Protein AF-A0A7Y6PIU4-F1 (afdb_monomer)

Radius of gyration: 20.31 Å; Cα contacts (8 Å, |Δi|>4): 64; chains: 1; bounding box: 44×24×56 Å

pLDDT: mean 92.78, std 6.56, range [55.03, 97.94]

Structure (mmCIF, N/CA/C/O backbone):
data_AF-A0A7Y6PIU4-F1
#
_entry.id   AF-A0A7Y6PIU4-F1
#
loop_
_atom_site.group_PDB
_atom_site.id
_atom_site.type_symbol
_atom_site.label_atom_id
_atom_site.label_alt_id
_atom_site.label_comp_id
_atom_site.label_asym_id
_atom_site.label_entity_id
_atom_site.label_seq_id
_atom_site.pdbx_PDB_ins_code
_atom_site.Cartn_x
_atom_site.Cartn_y
_atom_site.Cartn_z
_atom_site.occupancy
_atom_site.B_iso_or_equiv
_atom_site.auth_seq_id
_atom_site.auth_comp_id
_atom_site.auth_asym_id
_atom_site.auth_atom_id
_atom_site.pdbx_PDB_model_num
ATOM 1 N N . LYS A 1 1 ? -9.593 -13.906 2.251 1.00 55.03 1 LYS A N 1
ATOM 2 C CA . LYS A 1 1 ? -10.615 -13.439 1.275 1.00 55.03 1 LYS A CA 1
ATOM 3 C C . LYS A 1 1 ? -10.496 -11.917 1.200 1.00 55.03 1 LYS A C 1
ATOM 5 O O . LYS A 1 1 ? -10.175 -11.336 2.225 1.00 55.03 1 LYS A O 1
ATOM 10 N N . LYS A 1 2 ? -10.648 -11.259 0.040 1.00 66.25 2 LYS A N 1
ATOM 11 C CA . LYS A 1 2 ? -10.652 -9.781 0.014 1.00 66.25 2 LYS A CA 1
ATOM 12 C C . LYS A 1 2 ? -11.919 -9.303 0.730 1.00 66.25 2 LYS A C 1
ATOM 14 O O . LYS A 1 2 ? -13.002 -9.753 0.369 1.00 66.25 2 LYS A O 1
ATOM 19 N N . HIS A 1 3 ? -11.767 -8.475 1.760 1.00 71.44 3 HIS A N 1
ATOM 20 C CA . HIS A 1 3 ? -12.885 -8.022 2.597 1.00 71.44 3 HIS A CA 1
ATOM 21 C C . HIS A 1 3 ? -13.596 -6.780 2.039 1.00 71.44 3 HIS A C 1
ATOM 23 O O . HIS A 1 3 ? -14.679 -6.471 2.508 1.00 71.44 3 HIS A O 1
ATOM 29 N N . TYR A 1 4 ? -13.021 -6.106 1.028 1.00 82.31 4 TYR A N 1
ATOM 30 C CA . TYR A 1 4 ? -13.585 -4.900 0.392 1.00 82.31 4 TYR A CA 1
ATOM 31 C C . TYR A 1 4 ? -14.059 -3.839 1.404 1.00 82.31 4 TYR A C 1
ATOM 33 O O . TYR A 1 4 ? -15.054 -3.160 1.178 1.00 82.31 4 TYR A O 1
ATOM 41 N N . ALA A 1 5 ? -13.335 -3.711 2.520 1.00 91.19 5 ALA A N 1
ATOM 42 C CA . ALA A 1 5 ? -13.607 -2.744 3.572 1.00 91.19 5 ALA A CA 1
ATOM 43 C C . ALA A 1 5 ? -13.264 -1.337 3.069 1.00 91.19 5 ALA A C 1
ATOM 45 O O . ALA A 1 5 ? -12.141 -0.879 3.263 1.00 91.19 5 ALA A O 1
ATOM 46 N N . PHE A 1 6 ? -14.191 -0.693 2.363 1.00 94.19 6 PHE A N 1
ATOM 47 C CA . PHE A 1 6 ? -14.026 0.650 1.784 1.00 94.19 6 PHE A CA 1
ATOM 48 C C . PHE A 1 6 ? -14.962 1.689 2.408 1.00 94.19 6 PHE A C 1
ATOM 50 O O . PHE A 1 6 ? -14.905 2.868 2.070 1.00 94.19 6 PHE A O 1
ATOM 57 N N . THR A 1 7 ? -15.816 1.258 3.335 1.00 92.31 7 THR A N 1
ATOM 58 C CA . THR A 1 7 ? -16.761 2.105 4.062 1.00 92.31 7 THR A CA 1
ATOM 59 C C . THR A 1 7 ? -16.753 1.747 5.550 1.00 92.31 7 THR A C 1
ATOM 61 O O . THR A 1 7 ? -16.379 0.622 5.893 1.00 92.31 7 THR A O 1
ATOM 64 N N . PRO A 1 8 ? -17.217 2.644 6.440 1.00 92.94 8 PRO A N 1
ATOM 65 C CA . PRO A 1 8 ? -17.384 2.333 7.861 1.00 92.94 8 PRO A CA 1
ATOM 66 C C . PRO A 1 8 ? -18.229 1.075 8.120 1.00 92.94 8 PRO A C 1
ATOM 68 O O . PRO A 1 8 ? -17.873 0.246 8.954 1.00 92.94 8 PRO A O 1
ATOM 71 N N . ASP A 1 9 ? -19.304 0.873 7.352 1.00 92.88 9 ASP A N 1
ATOM 72 C CA . ASP A 1 9 ? -20.198 -0.285 7.511 1.00 92.88 9 ASP A CA 1
ATOM 73 C C . ASP A 1 9 ? -19.516 -1.612 7.158 1.00 92.88 9 ASP A C 1
ATOM 75 O O . ASP A 1 9 ? -19.823 -2.654 7.734 1.00 92.88 9 ASP A O 1
ATOM 79 N N . THR A 1 10 ? -18.561 -1.568 6.226 1.00 92.94 10 THR A N 1
ATOM 80 C CA . THR A 1 10 ? -17.777 -2.729 5.779 1.00 92.94 10 THR A CA 1
ATOM 81 C C . THR A 1 10 ? -16.437 -2.857 6.504 1.00 92.94 10 THR A C 1
ATOM 83 O O . THR A 1 10 ? -15.643 -3.742 6.174 1.00 92.94 10 THR A O 1
ATOM 86 N N . ALA A 1 11 ? -16.175 -1.993 7.490 1.00 94.38 11 ALA A N 1
ATOM 87 C CA . ALA A 1 11 ? -14.932 -1.974 8.242 1.00 94.38 11 ALA A CA 1
ATOM 88 C C . ALA A 1 11 ? -14.713 -3.284 9.010 1.00 94.38 11 ALA A C 1
ATOM 90 O O . ALA A 1 11 ? -15.651 -3.897 9.532 1.00 94.38 11 ALA A O 1
ATOM 91 N N . VAL A 1 12 ? -13.449 -3.695 9.097 1.00 93.25 12 VAL A N 1
ATOM 92 C CA . VAL A 1 12 ? -13.036 -4.948 9.735 1.00 93.25 12 VAL A CA 1
ATOM 93 C C . VAL A 1 12 ? -12.342 -4.691 11.066 1.00 93.25 12 VAL A C 1
ATOM 95 O O . VAL A 1 12 ? -11.582 -3.734 11.204 1.00 93.25 12 VAL A O 1
ATOM 98 N N . GLY A 1 13 ? -12.601 -5.550 12.048 1.00 91.81 13 GLY A N 1
ATOM 99 C CA . GLY A 1 13 ? -11.953 -5.487 13.354 1.00 91.81 13 GLY A CA 1
ATOM 100 C C . GLY A 1 13 ? -10.533 -6.053 13.345 1.00 91.81 13 GLY A C 1
ATOM 101 O O . GLY A 1 13 ? -10.033 -6.572 12.342 1.00 91.81 13 GLY A O 1
ATOM 102 N N . TYR A 1 14 ? -9.881 -5.988 14.509 1.00 85.25 14 TYR A N 1
ATOM 103 C CA . TYR A 1 14 ? -8.527 -6.516 14.698 1.00 85.25 14 TYR A CA 1
ATOM 104 C C . TYR A 1 14 ? -8.410 -8.023 14.393 1.00 85.25 14 TYR A C 1
ATOM 106 O O . TYR A 1 14 ? -7.349 -8.531 14.026 1.00 85.25 14 TYR A O 1
ATOM 114 N N . ASP A 1 15 ? -9.513 -8.760 14.520 1.00 87.88 15 ASP A N 1
ATOM 115 C CA . ASP A 1 15 ? -9.596 -10.186 14.229 1.00 87.88 15 ASP A CA 1
ATOM 116 C C . ASP A 1 15 ? -9.228 -10.536 12.781 1.00 87.88 15 ASP A C 1
ATOM 118 O O . ASP A 1 15 ? -8.631 -11.592 12.553 1.00 87.88 15 ASP A O 1
ATOM 122 N N . ALA A 1 16 ? -9.454 -9.620 11.834 1.00 87.88 16 ALA A N 1
ATOM 123 C CA . ALA A 1 16 ? -9.038 -9.783 10.443 1.00 87.88 16 ALA A CA 1
ATOM 124 C C . ALA A 1 16 ? -7.509 -9.913 10.277 1.00 87.88 16 ALA A C 1
ATOM 126 O O . ALA A 1 16 ? -7.043 -10.469 9.280 1.00 87.88 16 ALA A O 1
ATOM 127 N N . PHE A 1 17 ? -6.722 -9.459 11.260 1.00 85.19 17 PHE A N 1
ATOM 128 C CA . PHE A 1 17 ? -5.258 -9.500 11.231 1.00 85.19 17 PHE A CA 1
ATOM 129 C C . PHE A 1 17 ? -4.656 -10.692 11.991 1.00 85.19 17 PHE A C 1
ATOM 131 O O . PHE A 1 17 ? -3.461 -10.944 11.855 1.00 85.19 17 PHE A O 1
ATOM 138 N N . LYS A 1 18 ? -5.450 -11.470 12.745 1.00 83.94 18 LYS A N 1
ATOM 139 C CA . LYS A 1 18 ? -4.951 -12.551 13.631 1.00 83.94 18 LYS A CA 1
ATOM 140 C C . LYS A 1 18 ? -4.166 -13.652 12.914 1.00 83.94 18 LYS A C 1
ATOM 142 O O . LYS A 1 18 ? -3.341 -14.316 13.530 1.00 83.94 18 LYS A O 1
ATOM 147 N N . ASN 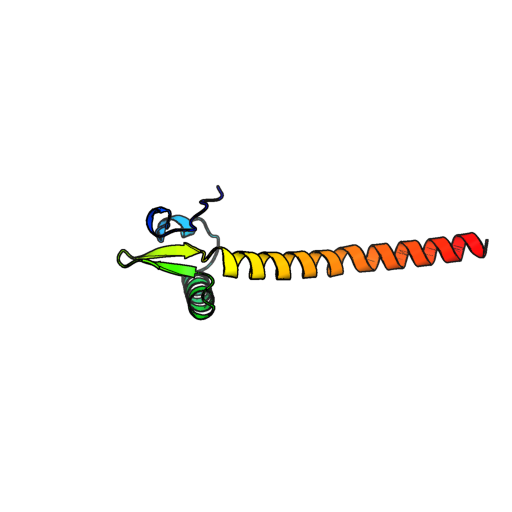A 1 19 ? -4.421 -13.845 11.622 1.00 85.75 19 ASN A N 1
ATOM 148 C CA . ASN A 1 19 ? -3.760 -14.869 10.811 1.00 85.75 19 ASN A CA 1
ATOM 149 C C . ASN A 1 19 ? -2.514 -14.352 10.075 1.00 85.75 19 ASN A C 1
ATOM 151 O O . ASN A 1 19 ? -1.882 -15.105 9.329 1.00 85.75 19 ASN A O 1
ATOM 155 N N . LEU A 1 20 ? -2.157 -13.075 10.242 1.00 86.12 20 LEU A N 1
ATOM 156 C CA . LEU A 1 20 ? -0.934 -12.532 9.669 1.00 86.12 20 LEU A CA 1
ATOM 157 C C . LEU A 1 20 ? 0.273 -13.071 10.438 1.00 86.12 20 LEU A C 1
ATOM 159 O O . LEU A 1 20 ? 0.361 -12.950 11.656 1.00 86.12 20 LE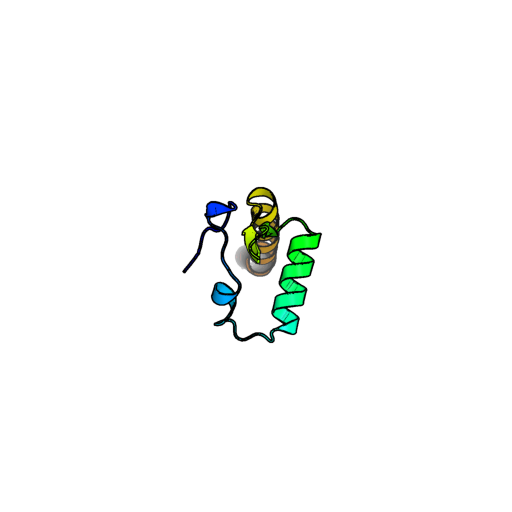U A O 1
ATOM 163 N N . ARG A 1 21 ? 1.244 -13.628 9.710 1.00 90.56 21 ARG A N 1
ATOM 164 C CA . ARG A 1 21 ? 2.537 -14.059 10.264 1.00 90.56 21 ARG A CA 1
ATOM 165 C C . ARG A 1 21 ? 3.470 -12.860 10.466 1.00 90.56 21 ARG A C 1
ATOM 167 O O . ARG A 1 21 ? 4.552 -12.810 9.895 1.00 90.56 21 ARG A O 1
ATOM 174 N N . LEU A 1 22 ? 3.016 -11.873 11.228 1.00 89.44 22 LEU A N 1
ATOM 175 C CA . LEU A 1 22 ? 3.748 -10.656 11.571 1.00 89.44 22 LEU A CA 1
ATOM 176 C C . LEU A 1 22 ? 3.608 -10.404 13.071 1.00 89.44 22 LEU A C 1
ATOM 178 O O . LEU A 1 22 ? 2.614 -10.797 13.679 1.00 89.44 22 LEU A O 1
ATOM 182 N N . SER A 1 23 ? 4.590 -9.738 13.677 1.00 92.50 23 SER A N 1
ATOM 183 C CA . SER A 1 23 ? 4.453 -9.330 15.074 1.00 92.50 23 SER A CA 1
ATOM 184 C C . SER A 1 23 ? 3.351 -8.279 15.217 1.00 92.50 23 SER A C 1
ATOM 186 O O . SER A 1 23 ? 3.141 -7.444 14.332 1.00 92.50 23 SER A O 1
ATOM 188 N N . THR A 1 24 ? 2.690 -8.258 16.375 1.00 89.94 24 THR A N 1
ATOM 189 C CA . THR A 1 24 ? 1.682 -7.238 16.702 1.00 89.94 24 THR A CA 1
ATOM 190 C C . THR A 1 24 ? 2.233 -5.819 16.554 1.00 89.94 24 THR A C 1
ATOM 192 O O . THR A 1 24 ? 1.525 -4.943 16.068 1.00 89.94 24 THR A O 1
ATOM 195 N N . SER A 1 25 ? 3.506 -5.598 16.902 1.00 92.50 25 SER A N 1
ATOM 196 C CA . SER A 1 25 ? 4.175 -4.301 16.750 1.00 92.50 25 SER A CA 1
ATOM 197 C C . SER A 1 25 ? 4.296 -3.858 15.291 1.00 92.50 25 SER A C 1
ATOM 199 O O . SER A 1 25 ? 4.007 -2.706 14.982 1.00 92.50 25 SER A O 1
ATOM 201 N N . VAL A 1 26 ? 4.666 -4.767 14.383 1.00 94.25 26 VAL A N 1
ATOM 202 C CA . VAL A 1 26 ? 4.773 -4.471 12.946 1.00 94.25 26 VAL A CA 1
ATOM 203 C C . VAL A 1 26 ? 3.396 -4.193 12.354 1.00 94.25 26 VAL A C 1
ATOM 205 O O . VAL A 1 26 ? 3.250 -3.253 11.575 1.00 94.25 26 VAL A O 1
ATOM 208 N N . ILE A 1 27 ? 2.376 -4.960 12.748 1.00 91.38 27 ILE A N 1
ATOM 209 C CA . ILE A 1 27 ? 0.992 -4.729 12.313 1.00 91.38 27 ILE A CA 1
ATOM 210 C C . ILE A 1 27 ? 0.514 -3.351 12.791 1.00 91.38 27 ILE A C 1
ATOM 212 O O . ILE A 1 27 ? 0.030 -2.566 11.982 1.00 91.38 27 ILE A O 1
ATOM 216 N N . ALA A 1 28 ? 0.702 -3.027 14.073 1.00 90.81 28 ALA A N 1
ATOM 217 C CA . ALA A 1 28 ? 0.288 -1.749 14.649 1.00 90.81 28 ALA A CA 1
ATOM 218 C C . ALA A 1 28 ? 0.996 -0.556 13.991 1.00 90.81 28 ALA A C 1
ATOM 220 O O . ALA A 1 28 ? 0.331 0.397 13.593 1.00 90.81 28 ALA A O 1
ATOM 221 N N . TYR A 1 29 ? 2.319 -0.631 13.813 1.00 94.50 29 TYR A N 1
ATOM 222 C CA . TYR A 1 29 ? 3.091 0.395 13.108 1.00 94.50 29 TYR A CA 1
ATOM 223 C C . TYR A 1 29 ? 2.598 0.584 11.669 1.00 94.50 29 TYR A C 1
ATOM 225 O O . TYR A 1 29 ? 2.401 1.708 11.216 1.00 94.50 29 TYR A O 1
ATOM 233 N N . THR A 1 30 ? 2.342 -0.520 10.964 1.00 93.19 30 THR A N 1
ATOM 234 C CA . THR A 1 30 ? 1.854 -0.480 9.581 1.00 93.19 30 THR A CA 1
ATOM 235 C C . THR A 1 30 ? 0.478 0.177 9.499 1.00 93.19 30 THR A C 1
ATOM 237 O O . THR A 1 30 ? 0.269 1.037 8.649 1.00 93.19 30 THR A O 1
ATOM 240 N N . ILE A 1 31 ? -0.450 -0.187 10.390 1.00 92.00 31 ILE A N 1
ATOM 241 C CA . ILE A 1 31 ? -1.781 0.430 10.457 1.00 92.00 31 ILE A CA 1
ATOM 242 C C . ILE A 1 31 ? -1.656 1.924 10.766 1.00 92.00 31 ILE A C 1
ATOM 244 O O . ILE A 1 31 ? -2.255 2.726 10.059 1.00 92.00 31 ILE A O 1
ATOM 248 N N . ALA A 1 32 ? -0.844 2.305 11.755 1.00 94.00 32 ALA A N 1
ATOM 249 C CA . ALA A 1 32 ? -0.636 3.705 12.119 1.00 94.00 32 ALA A CA 1
ATOM 250 C C . ALA A 1 32 ? -0.089 4.531 10.943 1.00 94.00 32 ALA A C 1
ATOM 252 O O . ALA A 1 32 ? -0.640 5.579 10.625 1.00 94.00 32 ALA A O 1
ATOM 253 N N . ASN A 1 33 ? 0.920 4.022 10.235 1.00 96.12 33 ASN A N 1
ATOM 254 C CA . ASN A 1 33 ? 1.487 4.691 9.064 1.00 96.12 33 ASN A CA 1
ATOM 255 C C . ASN A 1 33 ? 0.477 4.805 7.903 1.00 96.12 33 ASN A C 1
ATOM 257 O O . ASN A 1 33 ? 0.443 5.797 7.174 1.00 96.12 33 ASN A O 1
ATOM 261 N N . LEU A 1 34 ? -0.373 3.793 7.712 1.00 95.00 34 LEU A N 1
ATOM 262 C CA . LEU A 1 34 ? -1.446 3.844 6.714 1.00 95.00 34 LEU A CA 1
ATOM 263 C C . LEU A 1 34 ? -2.584 4.793 7.118 1.00 95.00 34 LEU A C 1
ATOM 265 O O . LEU A 1 34 ? -3.242 5.340 6.236 1.00 95.00 34 LEU A O 1
ATOM 269 N N . MET A 1 35 ? -2.805 5.008 8.415 1.00 95.19 35 MET A N 1
ATOM 270 C CA . MET A 1 35 ? -3.727 6.030 8.914 1.00 95.19 35 MET A CA 1
ATOM 271 C C . MET A 1 35 ? -3.157 7.438 8.739 1.00 95.19 35 MET A C 1
ATOM 273 O O . MET A 1 35 ? -3.854 8.309 8.241 1.00 95.19 35 MET A O 1
ATOM 277 N N . GLU A 1 36 ? -1.879 7.652 9.062 1.00 96.19 36 GLU A N 1
ATOM 278 C CA . GLU A 1 36 ? -1.192 8.940 8.874 1.00 96.19 36 GLU A CA 1
ATOM 279 C C . GLU A 1 36 ? -1.169 9.389 7.404 1.00 96.19 36 GLU A C 1
ATOM 281 O O . GLU A 1 36 ? -1.181 10.578 7.102 1.00 96.19 36 GLU A O 1
ATOM 286 N N . THR A 1 37 ? -1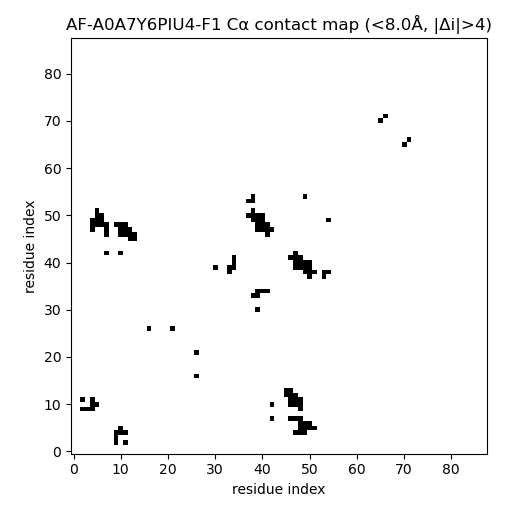.170 8.433 6.472 1.00 94.50 37 THR A N 1
ATOM 287 C CA . THR A 1 37 ? -1.193 8.696 5.025 1.00 94.50 37 THR A CA 1
ATOM 288 C C . THR A 1 37 ? -2.601 8.695 4.417 1.00 94.50 37 THR A C 1
ATOM 290 O O . THR A 1 37 ? -2.737 8.660 3.190 1.00 94.50 37 THR A O 1
ATOM 293 N N . ASP A 1 38 ? -3.649 8.713 5.248 1.00 95.88 38 ASP A N 1
ATOM 294 C CA . ASP A 1 38 ? -5.064 8.677 4.851 1.00 95.88 38 ASP A CA 1
ATOM 295 C C . ASP A 1 38 ? -5.421 7.497 3.927 1.00 95.88 38 ASP A C 1
ATOM 297 O O . ASP A 1 38 ? -6.339 7.572 3.103 1.00 95.88 38 ASP A O 1
ATOM 301 N N . VAL A 1 39 ? -4.668 6.398 3.992 1.00 96.06 39 VAL A N 1
ATOM 302 C CA . VAL A 1 39 ? -4.954 5.172 3.233 1.00 96.06 39 VAL A CA 1
ATOM 303 C C . VAL A 1 39 ? -5.967 4.315 3.984 1.00 96.06 39 VAL A C 1
ATOM 305 O O . VAL A 1 39 ? -6.806 3.668 3.355 1.00 96.06 39 VAL A O 1
ATOM 308 N N . ILE A 1 40 ? -5.905 4.325 5.315 1.00 95.38 40 ILE A N 1
ATOM 309 C CA . ILE A 1 40 ? -6.830 3.636 6.215 1.00 95.38 40 ILE A CA 1
ATOM 310 C C . ILE A 1 40 ? -7.488 4.656 7.138 1.00 95.38 40 ILE A C 1
ATOM 312 O O . ILE A 1 40 ? -6.830 5.546 7.659 1.00 95.38 40 ILE A O 1
ATOM 316 N N . MET A 1 41 ? -8.775 4.470 7.394 1.00 95.75 41 MET A N 1
ATOM 317 C CA . MET A 1 41 ? -9.521 5.175 8.428 1.00 95.75 41 MET A CA 1
ATOM 318 C C . MET A 1 41 ? -9.964 4.189 9.502 1.00 95.75 41 MET A C 1
ATOM 320 O O . MET A 1 41 ? -10.133 2.992 9.246 1.00 95.75 41 MET A O 1
ATOM 324 N N . LYS A 1 42 ? -10.156 4.716 10.709 1.00 95.00 42 LYS A N 1
ATOM 325 C CA . LYS A 1 42 ? -10.623 3.972 11.874 1.00 95.00 42 LYS A CA 1
ATOM 326 C C . LYS A 1 42 ? -12.008 4.477 12.277 1.00 95.00 42 LYS A C 1
ATOM 328 O O . LYS A 1 42 ? -12.241 5.683 12.263 1.00 95.00 42 LYS A O 1
ATOM 333 N N . THR A 1 43 ? -12.920 3.568 12.589 1.00 95.06 43 THR A N 1
ATOM 334 C CA . THR A 1 43 ? -14.241 3.874 13.155 1.00 95.06 43 THR A CA 1
ATOM 335 C C . THR A 1 43 ? -14.163 4.016 14.678 1.00 95.06 43 THR A C 1
ATOM 337 O O . THR A 1 43 ? -13.188 3.593 15.302 1.00 95.06 43 THR A O 1
ATOM 340 N N . ASP A 1 44 ? -15.208 4.574 15.290 1.00 93.94 44 ASP A N 1
ATOM 341 C CA . ASP A 1 44 ? -15.274 4.764 16.748 1.00 93.94 44 ASP A CA 1
ATOM 342 C C . ASP A 1 44 ? -15.263 3.438 17.533 1.00 93.94 44 ASP A C 1
ATOM 344 O O . ASP A 1 44 ? -14.843 3.401 18.686 1.00 93.94 44 ASP A O 1
ATOM 348 N N . ASP A 1 45 ? -15.686 2.337 16.903 1.00 93.56 45 ASP A N 1
ATOM 349 C CA . ASP A 1 45 ? -15.694 0.977 17.457 1.00 93.56 45 ASP A CA 1
ATOM 350 C C . ASP A 1 45 ? -14.437 0.158 17.094 1.00 93.56 45 ASP A C 1
ATOM 352 O O . ASP A 1 45 ? -14.475 -1.071 17.046 1.00 93.56 45 ASP A O 1
ATOM 356 N N . ASP A 1 46 ? -13.314 0.834 16.839 1.00 91.06 46 ASP A N 1
ATOM 357 C CA . ASP A 1 46 ? -11.999 0.234 16.576 1.00 91.06 46 ASP A CA 1
ATOM 358 C C . ASP A 1 46 ? -11.927 -0.698 15.347 1.00 91.06 46 ASP A C 1
ATOM 360 O O . ASP A 1 46 ? -11.111 -1.626 15.294 1.00 91.06 46 ASP A O 1
ATOM 364 N N . ARG A 1 47 ? -12.738 -0.436 14.316 1.00 94.12 47 ARG A N 1
ATOM 365 C CA . ARG A 1 47 ? -12.656 -1.125 13.018 1.00 94.12 47 ARG A CA 1
ATOM 366 C C . ARG A 1 47 ? -11.952 -0.269 11.973 1.00 94.12 47 ARG A C 1
ATOM 368 O O . ARG A 1 47 ? -11.881 0.951 12.075 1.00 94.12 47 ARG A O 1
ATOM 375 N N . TYR A 1 48 ? -11.422 -0.925 10.947 1.00 94.12 48 TYR A N 1
ATOM 376 C CA . TYR A 1 48 ? -10.573 -0.311 9.931 1.00 94.12 48 TYR A CA 1
ATOM 377 C C . TYR A 1 48 ? -11.148 -0.511 8.530 1.00 94.12 48 TYR A C 1
ATOM 379 O O . TYR A 1 48 ? -11.578 -1.612 8.175 1.00 94.12 48 TYR A O 1
ATOM 387 N N . TYR A 1 49 ? -11.113 0.541 7.716 1.00 95.31 49 TYR A N 1
ATOM 388 C CA . TYR A 1 49 ? -11.474 0.495 6.298 1.00 95.31 49 TYR A CA 1
ATOM 389 C C . TYR A 1 49 ? -10.510 1.345 5.467 1.00 95.31 49 TYR A C 1
ATOM 391 O O . TYR A 1 49 ? -9.904 2.294 5.957 1.00 95.31 49 TYR A O 1
ATOM 399 N N . PHE A 1 50 ? -10.342 0.989 4.200 1.00 95.44 50 PHE A N 1
ATOM 400 C CA . PHE A 1 50 ? -9.506 1.715 3.258 1.00 95.44 50 PHE A CA 1
ATOM 401 C C . PHE A 1 50 ? -10.249 2.915 2.678 1.00 95.44 50 PHE A C 1
ATOM 403 O O . PHE A 1 50 ? -11.400 2.805 2.258 1.00 95.44 50 PHE A O 1
ATOM 410 N N . VAL A 1 51 ? -9.552 4.039 2.535 1.00 96.00 51 VAL A N 1
ATOM 411 C CA . VAL A 1 51 ? -10.017 5.147 1.697 1.00 96.00 51 VAL A CA 1
ATOM 412 C C . VAL A 1 51 ? -9.725 4.778 0.248 1.00 96.00 51 VAL A C 1
ATOM 414 O O . VAL A 1 51 ? -8.587 4.882 -0.212 1.00 96.00 51 VAL A O 1
ATOM 417 N N . GLU A 1 52 ? -10.747 4.336 -0.483 1.00 94.31 52 GLU A N 1
ATOM 418 C CA . GLU A 1 52 ? -10.604 3.722 -1.811 1.00 94.31 52 GLU A CA 1
ATOM 419 C C . GLU A 1 52 ? -9.737 4.548 -2.776 1.00 94.31 52 GLU A C 1
ATOM 421 O O . GLU A 1 52 ? -8.815 4.023 -3.403 1.00 94.31 52 GLU A O 1
ATOM 426 N N . LYS A 1 53 ? -9.956 5.867 -2.839 1.00 94.75 53 LYS A N 1
ATOM 427 C CA . LYS A 1 53 ? -9.165 6.775 -3.683 1.00 94.75 53 LYS A CA 1
ATOM 428 C C . LYS A 1 53 ? -7.668 6.721 -3.365 1.00 94.75 53 LYS A C 1
ATOM 430 O O . LYS A 1 53 ? -6.849 6.713 -4.283 1.00 94.75 53 LYS A O 1
ATOM 435 N N . ASN A 1 54 ? -7.298 6.715 -2.086 1.00 95.94 54 ASN A N 1
ATOM 436 C CA . ASN A 1 54 ? -5.899 6.716 -1.664 1.00 95.94 54 ASN A CA 1
ATOM 437 C C . ASN A 1 54 ? -5.286 5.315 -1.761 1.00 95.94 54 ASN A C 1
ATOM 439 O O . ASN A 1 54 ? -4.163 5.178 -2.246 1.00 95.94 54 ASN A O 1
ATOM 443 N N . TRP A 1 55 ? -6.051 4.272 -1.436 1.00 94.81 55 TRP A N 1
ATOM 444 C CA . TRP A 1 55 ? -5.659 2.885 -1.680 1.00 94.81 55 TRP A CA 1
ATOM 445 C C . TRP A 1 55 ? -5.339 2.629 -3.158 1.00 94.81 55 TRP A C 1
ATOM 447 O O . TRP A 1 55 ? -4.295 2.064 -3.482 1.00 94.81 55 TRP A O 1
ATOM 457 N N . ASN A 1 56 ? -6.170 3.133 -4.072 1.00 94.69 56 ASN A N 1
ATOM 458 C CA . ASN A 1 56 ? -5.943 2.993 -5.508 1.00 94.69 56 ASN A CA 1
ATOM 459 C C . ASN A 1 56 ? -4.646 3.674 -5.971 1.00 94.69 56 ASN A C 1
ATOM 461 O O . ASN A 1 56 ? -3.963 3.137 -6.843 1.00 94.69 56 ASN A O 1
ATOM 465 N N . LYS A 1 57 ? -4.240 4.798 -5.360 1.00 96.12 57 LYS A N 1
ATOM 466 C CA . LYS A 1 57 ? -2.929 5.416 -5.636 1.00 96.12 57 LYS A CA 1
ATOM 467 C C . LYS A 1 57 ? -1.776 4.512 -5.200 1.00 96.12 57 LYS A C 1
ATOM 469 O O . LYS A 1 57 ? -0.807 4.369 -5.944 1.00 96.12 57 LYS A O 1
ATOM 474 N N . VAL A 1 58 ? -1.882 3.893 -4.021 1.00 94.62 58 VAL A N 1
ATOM 475 C CA . VAL A 1 58 ? -0.873 2.945 -3.516 1.00 94.62 58 VAL A CA 1
ATOM 476 C C . VAL A 1 58 ? -0.760 1.749 -4.457 1.00 94.62 58 VAL A C 1
ATOM 478 O O . VAL A 1 58 ? 0.336 1.439 -4.921 1.00 94.62 58 VAL A O 1
ATOM 481 N N . VAL A 1 59 ? -1.890 1.130 -4.809 1.00 94.44 59 VAL A N 1
ATOM 482 C CA . VAL A 1 59 ? -1.937 -0.001 -5.746 1.00 94.44 59 VAL A CA 1
ATOM 483 C C . VAL A 1 59 ? -1.340 0.382 -7.097 1.00 94.44 59 VAL A C 1
ATOM 485 O O . VAL A 1 59 ? -0.523 -0.363 -7.633 1.00 94.44 59 VAL A O 1
ATOM 488 N N . HIS A 1 60 ? -1.689 1.552 -7.635 1.00 96.56 60 HIS A N 1
ATOM 489 C CA . HIS A 1 60 ? -1.145 2.024 -8.905 1.00 96.56 60 HIS A CA 1
ATOM 490 C C . HIS A 1 60 ? 0.378 2.192 -8.849 1.00 96.56 60 HIS A C 1
ATOM 492 O O . HIS A 1 60 ? 1.078 1.698 -9.730 1.00 96.56 60 HIS A O 1
ATOM 49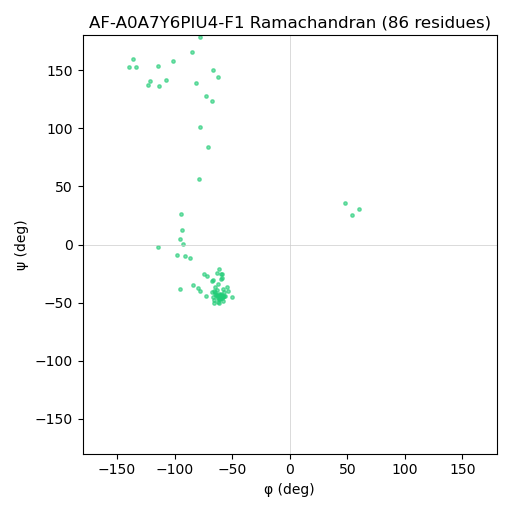8 N N . LYS A 1 61 ? 0.904 2.817 -7.786 1.00 95.94 61 LYS A N 1
ATOM 499 C CA . LYS A 1 61 ? 2.349 3.000 -7.588 1.00 95.94 61 LYS A CA 1
ATOM 500 C C . LYS A 1 61 ? 3.088 1.662 -7.498 1.00 95.94 61 LYS A C 1
ATOM 502 O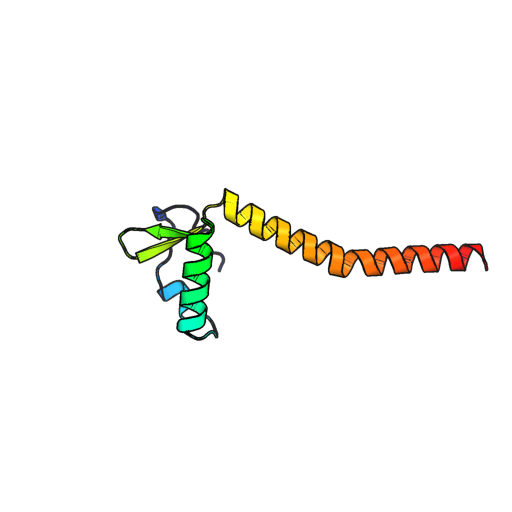 O . LYS A 1 61 ? 4.139 1.503 -8.115 1.00 95.94 61 LYS A O 1
ATOM 507 N N . VAL A 1 62 ? 2.534 0.701 -6.759 1.00 95.38 62 VAL A N 1
ATOM 508 C CA . VAL A 1 62 ? 3.111 -0.643 -6.613 1.00 95.38 62 VAL A CA 1
ATOM 509 C C . VAL A 1 62 ? 3.087 -1.395 -7.944 1.00 95.38 62 VAL A C 1
ATOM 511 O O . VAL A 1 62 ? 4.115 -1.918 -8.368 1.00 95.38 62 VAL A O 1
ATOM 514 N N . ASN A 1 63 ? 1.952 -1.398 -8.645 1.00 95.88 63 ASN A N 1
ATOM 515 C CA . ASN A 1 63 ? 1.829 -2.047 -9.950 1.00 95.88 63 ASN A CA 1
ATOM 516 C C . ASN A 1 63 ? 2.807 -1.455 -10.966 1.00 95.88 63 ASN A C 1
ATOM 518 O O . ASN A 1 63 ? 3.476 -2.200 -11.675 1.00 95.88 63 ASN A O 1
ATOM 522 N N . PHE A 1 64 ? 2.933 -0.128 -11.007 1.00 96.38 64 PHE A N 1
ATOM 523 C CA . PHE A 1 64 ? 3.884 0.550 -11.882 1.00 96.38 64 PHE A CA 1
ATOM 524 C C . PHE A 1 64 ? 5.332 0.137 -11.588 1.00 96.38 64 PHE A C 1
ATOM 526 O O . PHE A 1 64 ? 6.081 -0.179 -12.512 1.00 96.38 64 PHE A O 1
ATOM 533 N N . ALA A 1 65 ? 5.712 0.058 -10.308 1.00 96.38 65 ALA A N 1
ATOM 534 C CA . ALA A 1 65 ? 7.037 -0.412 -9.913 1.00 96.38 65 ALA A CA 1
ATOM 535 C C . ALA A 1 65 ? 7.304 -1.852 -10.387 1.00 96.38 65 ALA A C 1
ATOM 537 O O . ALA A 1 65 ? 8.375 -2.124 -10.928 1.00 96.38 65 ALA A O 1
ATOM 538 N N . TYR A 1 66 ? 6.327 -2.757 -10.257 1.00 95.69 66 TYR A N 1
ATOM 539 C CA . TYR A 1 66 ? 6.453 -4.129 -10.762 1.00 95.69 66 TYR A CA 1
ATOM 540 C C . TYR A 1 66 ? 6.539 -4.200 -12.288 1.00 95.69 66 TYR A C 1
ATOM 542 O O . TYR A 1 66 ? 7.332 -4.979 -12.816 1.00 95.69 66 TYR A O 1
ATOM 550 N N . VAL A 1 67 ? 5.762 -3.381 -13.001 1.00 95.38 67 VAL A N 1
ATOM 551 C CA . VAL A 1 67 ? 5.822 -3.303 -14.467 1.00 95.38 67 VAL A CA 1
ATOM 552 C C . VAL A 1 67 ? 7.202 -2.852 -14.929 1.00 95.38 67 VAL A C 1
ATOM 554 O O . VAL A 1 67 ? 7.739 -3.447 -15.855 1.00 95.38 67 VAL A O 1
ATOM 557 N N . ILE A 1 68 ? 7.815 -1.861 -14.279 1.00 96.38 68 ILE A N 1
ATOM 558 C CA . ILE A 1 68 ? 9.187 -1.456 -14.612 1.00 96.38 68 ILE A CA 1
ATOM 559 C C . ILE A 1 68 ? 10.170 -2.578 -14.283 1.00 96.38 68 ILE A C 1
ATOM 561 O O . ILE A 1 68 ? 10.970 -2.950 -15.138 1.00 96.38 68 ILE A O 1
ATOM 565 N N . LEU A 1 69 ? 10.096 -3.128 -13.067 1.00 96.50 69 LEU A N 1
ATOM 566 C CA . LEU A 1 69 ? 11.035 -4.139 -12.584 1.00 96.50 69 LEU A CA 1
ATOM 567 C C . LEU A 1 69 ? 11.084 -5.369 -13.500 1.00 96.50 69 LEU A C 1
ATOM 569 O O . LEU A 1 69 ? 12.162 -5.897 -13.750 1.00 96.50 69 LEU A O 1
ATOM 573 N N . LEU A 1 70 ? 9.927 -5.818 -13.992 1.00 95.81 70 LEU A N 1
ATOM 574 C CA . LEU A 1 70 ? 9.819 -7.018 -14.824 1.00 95.81 70 LEU A CA 1
ATOM 575 C C . LEU A 1 70 ? 9.828 -6.710 -16.325 1.00 95.81 70 LEU A C 1
ATOM 577 O O . LEU A 1 70 ? 10.416 -7.455 -17.102 1.00 95.81 70 LEU A O 1
ATOM 581 N N . GLY A 1 71 ? 9.185 -5.623 -16.745 1.00 96.38 71 GLY A N 1
ATOM 582 C CA . GLY A 1 71 ? 9.017 -5.273 -18.153 1.00 96.38 71 GLY A CA 1
ATOM 583 C C . GLY A 1 71 ? 10.268 -4.670 -18.778 1.00 96.38 71 GLY A C 1
ATOM 584 O O . GLY A 1 71 ? 10.607 -5.019 -19.907 1.00 96.38 71 GLY A O 1
ATOM 585 N N . LEU A 1 72 ? 10.994 -3.809 -18.056 1.00 96.38 72 LEU A N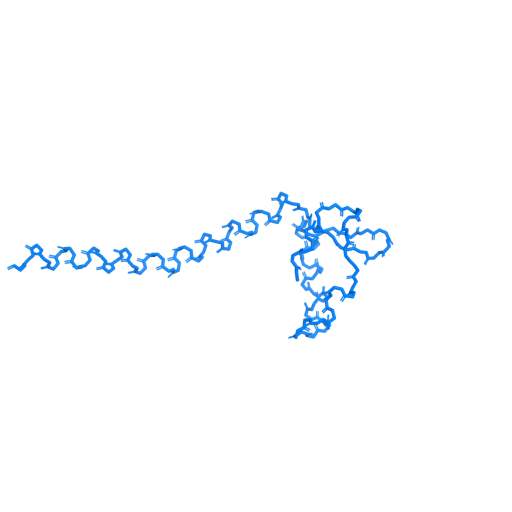 1
ATOM 586 C CA . LEU A 1 72 ? 12.184 -3.151 -18.601 1.00 96.38 72 LEU A CA 1
ATOM 587 C C . LEU A 1 72 ? 13.279 -4.156 -19.013 1.00 96.38 72 LEU A C 1
ATOM 589 O O . LEU A 1 72 ? 13.764 -4.037 -20.140 1.00 96.38 72 LEU A O 1
ATOM 593 N N . PRO A 1 73 ? 13.635 -5.178 -18.203 1.00 97.38 73 PRO A N 1
ATOM 594 C CA . PRO A 1 73 ? 14.595 -6.200 -18.626 1.00 97.38 73 PRO A CA 1
ATOM 595 C C . PRO A 1 73 ? 14.167 -6.947 -19.894 1.00 97.38 73 PRO A C 1
ATOM 597 O O . PRO A 1 73 ? 15.000 -7.216 -20.757 1.00 97.38 73 PRO A O 1
ATOM 600 N N . ILE A 1 74 ? 12.870 -7.242 -20.038 1.00 97.38 74 ILE A N 1
ATOM 601 C CA . ILE A 1 74 ? 12.328 -7.929 -21.219 1.00 97.38 74 ILE A CA 1
ATOM 602 C C . ILE A 1 74 ? 12.448 -7.036 -22.457 1.00 97.38 74 ILE A C 1
ATOM 604 O O . ILE A 1 74 ? 12.892 -7.500 -23.503 1.00 97.38 74 ILE A O 1
ATOM 608 N N . ILE A 1 75 ? 12.101 -5.752 -22.346 1.00 97.06 75 ILE A N 1
ATOM 609 C CA . ILE A 1 75 ? 12.219 -4.795 -23.454 1.00 97.06 75 ILE A CA 1
ATOM 610 C C . ILE A 1 75 ? 13.678 -4.682 -23.911 1.00 97.06 75 ILE A C 1
ATOM 612 O O . ILE A 1 75 ? 13.952 -4.760 -25.107 1.00 97.06 75 ILE A O 1
ATOM 616 N N . ILE A 1 76 ? 14.619 -4.557 -22.969 1.00 97.69 76 ILE A N 1
ATOM 617 C CA . ILE A 1 76 ? 16.057 -4.495 -23.273 1.00 97.69 76 ILE A CA 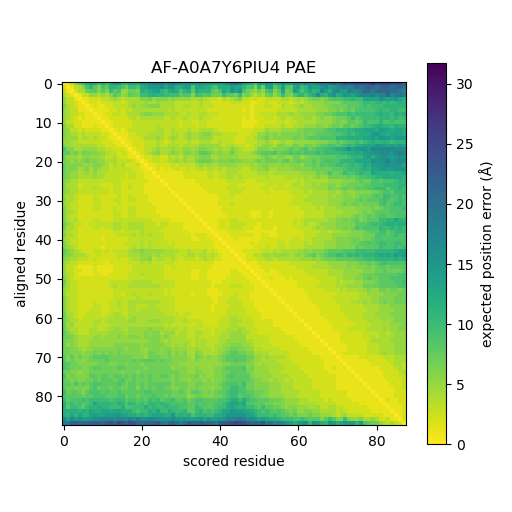1
ATOM 618 C C . ILE A 1 76 ? 16.517 -5.772 -23.987 1.00 97.69 76 ILE A C 1
ATOM 620 O O . ILE A 1 76 ? 17.215 -5.687 -24.997 1.00 97.69 76 ILE A O 1
ATOM 624 N N . LEU A 1 77 ? 16.092 -6.946 -23.509 1.00 97.75 77 LEU A N 1
ATOM 625 C CA . LEU A 1 77 ? 16.413 -8.229 -24.135 1.00 97.75 77 LEU A CA 1
ATOM 626 C C . LEU A 1 77 ? 15.897 -8.307 -25.579 1.00 97.75 77 LEU A C 1
ATOM 628 O O . LEU A 1 77 ? 16.634 -8.720 -26.471 1.00 97.75 77 LEU A O 1
ATOM 632 N N . LEU A 1 78 ? 14.653 -7.891 -25.826 1.00 97.75 78 LEU A N 1
ATOM 633 C CA . LEU A 1 78 ? 14.063 -7.913 -27.167 1.00 97.75 78 LEU A CA 1
ATOM 634 C C . LEU A 1 78 ? 14.784 -6.964 -28.130 1.00 97.75 78 LEU A C 1
ATOM 636 O O . LEU A 1 78 ? 15.035 -7.338 -29.273 1.00 97.75 78 LEU A O 1
ATOM 640 N N . ILE A 1 79 ? 15.155 -5.764 -27.669 1.00 97.94 79 ILE A N 1
ATOM 641 C CA . ILE A 1 79 ? 15.948 -4.815 -28.464 1.00 97.94 79 ILE A CA 1
ATOM 642 C C . ILE A 1 79 ? 17.301 -5.433 -28.826 1.00 97.94 79 ILE A C 1
ATOM 644 O O . ILE A 1 79 ? 17.698 -5.398 -29.989 1.00 97.94 79 ILE A O 1
ATOM 648 N N . PHE A 1 80 ? 17.988 -6.032 -27.850 1.00 97.69 80 PHE A N 1
ATOM 649 C CA . PHE A 1 80 ? 19.273 -6.692 -28.071 1.00 97.69 80 PHE A CA 1
ATOM 650 C C . PHE A 1 80 ? 19.171 -7.812 -29.117 1.00 97.69 80 PHE A C 1
ATOM 652 O O . PHE A 1 80 ? 19.947 -7.826 -30.071 1.00 97.69 80 PHE A O 1
ATOM 659 N N . LEU A 1 81 ? 18.182 -8.702 -28.987 1.00 97.56 81 LEU A N 1
ATOM 660 C CA . LEU A 1 81 ? 17.951 -9.792 -29.941 1.00 97.56 81 LEU A CA 1
ATOM 661 C C . LEU A 1 81 ? 17.594 -9.274 -31.341 1.00 97.56 81 LEU A C 1
ATOM 663 O O . LEU A 1 81 ? 18.067 -9.820 -32.335 1.00 97.56 81 LEU A O 1
ATOM 667 N N . GLY A 1 82 ? 16.799 -8.204 -31.429 1.00 97.50 82 GLY A N 1
ATOM 668 C CA . GLY A 1 82 ? 16.462 -7.569 -32.702 1.00 97.50 82 GLY A CA 1
ATOM 669 C C . GLY A 1 82 ? 17.691 -7.003 -33.415 1.00 97.50 82 GLY A C 1
ATOM 670 O O . GLY A 1 82 ? 17.867 -7.232 -34.608 1.00 97.50 82 GLY A O 1
ATOM 671 N N . ILE A 1 83 ? 18.577 -6.321 -32.680 1.00 97.25 83 ILE A N 1
ATOM 672 C CA . ILE A 1 83 ? 19.849 -5.824 -33.223 1.00 97.25 83 ILE A CA 1
ATOM 673 C C . ILE A 1 83 ? 20.747 -6.993 -33.642 1.00 97.25 83 ILE A C 1
ATOM 675 O O . ILE A 1 83 ? 21.317 -6.961 -34.729 1.00 97.25 83 ILE A O 1
ATOM 679 N N . GLN A 1 84 ? 20.839 -8.044 -32.823 1.00 95.94 84 GLN A N 1
ATOM 680 C CA . GLN A 1 84 ? 21.619 -9.239 -33.1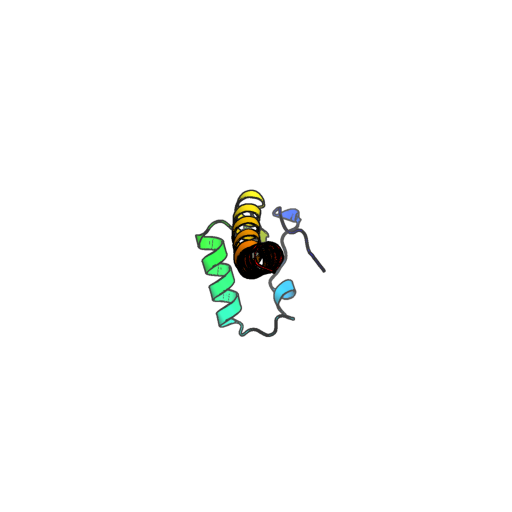47 1.00 95.94 84 GLN A CA 1
ATOM 681 C C . GLN A 1 84 ? 21.151 -9.890 -34.456 1.00 95.94 84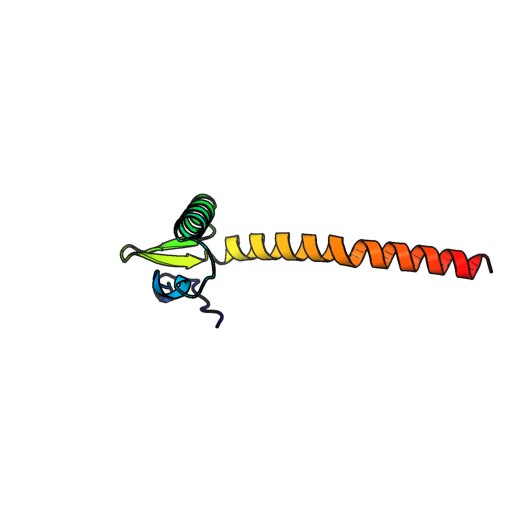 GLN A C 1
ATOM 683 O O . GLN A 1 84 ? 21.989 -10.233 -35.280 1.00 95.94 84 GLN A O 1
ATOM 688 N N . MET A 1 85 ? 19.837 -10.014 -34.664 1.00 96.31 85 MET A N 1
ATOM 689 C CA . MET A 1 85 ? 19.258 -10.581 -35.887 1.00 96.31 85 MET A CA 1
ATOM 690 C C . MET A 1 85 ? 19.496 -9.706 -37.127 1.00 96.31 85 MET A C 1
ATOM 692 O O . MET A 1 85 ? 19.601 -10.222 -38.230 1.00 96.31 85 MET A O 1
ATOM 696 N N . LEU A 1 86 ? 19.572 -8.381 -36.973 1.00 95.50 86 LEU A N 1
ATOM 697 C CA . LEU A 1 86 ? 19.893 -7.475 -38.085 1.00 95.50 86 LEU A CA 1
ATOM 698 C C . LEU A 1 86 ? 21.378 -7.514 -38.472 1.00 95.50 86 LEU A C 1
ATOM 700 O O . LEU A 1 86 ? 21.720 -7.169 -39.600 1.00 95.50 86 LEU A O 1
ATOM 704 N N . MET A 1 87 ? 22.256 -7.876 -37.533 1.00 91.88 87 MET A N 1
ATOM 705 C CA . MET A 1 87 ? 23.702 -7.987 -37.759 1.00 91.88 87 MET A CA 1
ATOM 706 C C . MET A 1 87 ? 24.150 -9.389 -38.199 1.00 91.88 87 MET A C 1
ATOM 708 O O . MET A 1 87 ? 25.320 -9.550 -38.547 1.00 91.88 87 MET A O 1
ATOM 712 N N . SER A 1 88 ? 23.264 -10.388 -38.143 1.00 81.38 88 SER A N 1
ATOM 713 C CA . SER A 1 88 ? 23.496 -11.761 -38.618 1.00 81.38 88 SER A CA 1
ATOM 714 C C . SER A 1 88 ? 23.098 -11.926 -40.076 1.00 81.38 88 SER A C 1
ATOM 716 O O . SER A 1 88 ? 23.866 -12.576 -40.815 1.00 81.38 88 SER A O 1
#

Nearest PDB structures (foldseek):
  4q77-assembly1_B  TM=7.124E-01  e=4.144E-01  Staphylococcus aureus subsp. aureus MRSA252
  1mkm-assembly1_B  TM=7.586E-01  e=1.404E+00  Thermotoga maritima
  5y8t-assembly2_B  TM=6.826E-01  e=1.509E+00  Bacillus spizizenii str. W23
  3tqn-assembly2_B  TM=6.905E-01  e=2.321E+00  Coxiella burnetii
  3cdh-assembly1_A  TM=5.701E-01  e=1.307E+00  Ruegeria pomeroyi DSS-3

Secondary structure (DSSP, 8-state):
------SGGG-B-GGGGTT-SS-HHHHHHHHHHHHHTTSEEE-TTS-EEE-HHHHHHHHHHHHHHHHHHHHHHHHHHHHHHHHHHHH-

Solvent-accessible surface area (backbone atoms only — not comparable to full-atom values): 5040 Å² total; per-residue (Å²): 129,90,74,78,27,55,41,80,90,47,32,42,50,70,73,81,53,72,83,54,97,62,55,71,66,58,52,50,51,51,52,50,56,33,37,78,67,55,28,33,48,73,47,97,85,66,22,39,21,32,34,58,76,46,40,50,52,52,52,49,54,52,52,51,51,49,47,49,70,58,44,47,61,51,52,54,50,52,52,53,52,54,54,51,63,75,74,105

Sequence (88 aa):
KKHYAFTPDTAVGYDAFKNLRLSTSVIAYTIANLMETDVIMKTDDDRYYFVEKNWNKVVHKVNFAYVILLGLPIIILLIFLGIQMLMS

Organism: Phocaeicola vulgatus (NCBI:txid821)

Foldseek 3Di:
DPQQQQDPVSFAAPVVCPPPPDDPVVVVVVQVVCVVQQQWDADPVGTIGGNVVSVVVVVVVVVVVVCCVPVVVVVVVVVVVVVVVVVD

Mean predicted aligned error: 5.0 Å